Protein AF-A0A7S1DBM5-F1 (afdb_monomer_lite)

Foldseek 3Di:
DDPPDDDCCPPLANDWDADPVQEIEHEHEDDLDDLVVLLVNLVSLVVVVVVQVVVPVNVVRHHAAYEYQAQNDDPVSDNDHPPVCVVHYYYDYHPRSVVVVVVVVVVVVVVVVVVVVPPPPPDDDDDDDDDDD

Sequence (133 aa):
WTSWNGYNTHYLCDIFFLTKNREIVLVDVTGLDTDDQVTKKVNKHVRFMRKIAGNKKMAQKFKWRSVVLAPGLKGKDTVEVPEEARKSIRVIQGRAARGYLRGLQQMYRYTRQFEDDEEDDEEDDEEDDEEDD

pLDDT: mean 77.51, std 17.5, range [27.56, 94.0]

Structure (mmCIF, N/CA/C/O backbone):
data_AF-A0A7S1DBM5-F1
#
_entry.id   AF-A0A7S1DBM5-F1
#
loop_
_atom_site.group_PDB
_atom_site.id
_atom_site.type_symbol
_atom_site.label_atom_id
_atom_site.label_alt_id
_atom_site.label_comp_id
_atom_site.label_asym_id
_atom_site.label_entity_id
_atom_site.label_seq_id
_atom_site.pdbx_PDB_ins_code
_atom_site.Cartn_x
_atom_site.Cartn_y
_atom_site.Cartn_z
_atom_site.occupancy
_atom_site.B_iso_or_equiv
_atom_site.auth_seq_id
_atom_site.auth_comp_id
_atom_site.auth_asym_id
_atom_site.auth_atom_id
_atom_site.pdbx_PDB_model_num
ATOM 1 N N . TRP A 1 1 ? -5.096 7.779 -26.119 1.00 34.28 1 TRP A N 1
ATOM 2 C CA . TRP A 1 1 ? -4.285 7.821 -24.889 1.00 34.28 1 TRP A CA 1
ATOM 3 C C . TRP A 1 1 ? -4.838 8.955 -24.051 1.00 34.28 1 TRP A C 1
ATOM 5 O O . TRP A 1 1 ? -4.449 10.094 -24.250 1.00 34.28 1 TRP A O 1
ATOM 15 N N . THR A 1 2 ? -5.830 8.678 -23.210 1.00 27.95 2 THR A N 1
ATOM 16 C CA . THR A 1 2 ? -6.309 9.658 -22.234 1.00 27.95 2 THR A CA 1
ATOM 17 C C . THR A 1 2 ? -5.266 9.742 -21.129 1.00 27.95 2 THR A C 1
ATOM 19 O O . THR A 1 2 ? -4.917 8.738 -20.505 1.00 27.95 2 THR A O 1
ATOM 22 N N . SER A 1 3 ? -4.684 10.928 -20.966 1.00 27.56 3 SER A N 1
ATOM 23 C CA . SER A 1 3 ? -3.820 11.247 -19.841 1.00 27.56 3 SER A CA 1
ATOM 24 C C . SER A 1 3 ? -4.600 10.983 -18.559 1.00 27.56 3 SER A C 1
ATOM 26 O O . SER A 1 3 ? -5.708 11.485 -18.373 1.00 27.56 3 SER A O 1
ATOM 28 N N . TRP A 1 4 ? -4.035 10.160 -17.679 1.00 33.50 4 TRP A N 1
ATOM 29 C CA . TRP A 1 4 ? -4.518 10.022 -16.312 1.00 33.50 4 TRP A CA 1
ATOM 30 C C . TRP A 1 4 ? -4.179 11.341 -15.607 1.00 33.50 4 TRP A C 1
ATOM 32 O O . TRP A 1 4 ? -3.105 11.501 -15.032 1.00 33.50 4 TRP A O 1
ATOM 42 N N . ASN A 1 5 ? -5.040 12.344 -15.796 1.00 33.66 5 ASN A N 1
ATOM 43 C CA . ASN A 1 5 ? -4.938 13.625 -15.117 1.00 33.66 5 ASN A CA 1
ATOM 44 C C . ASN A 1 5 ? -5.097 13.343 -13.626 1.00 33.66 5 ASN A C 1
ATOM 46 O O . ASN A 1 5 ? -6.072 12.720 -13.211 1.00 33.66 5 ASN A O 1
ATOM 50 N N . GLY A 1 6 ? -4.084 13.733 -12.852 1.00 36.56 6 GLY A N 1
ATOM 51 C CA . GLY A 1 6 ? -3.984 13.475 -11.425 1.00 36.56 6 GLY A CA 1
ATOM 52 C C . GLY A 1 6 ? -5.179 14.029 -10.662 1.00 36.56 6 GLY A C 1
ATOM 53 O O . GLY A 1 6 ? -5.169 15.174 -10.222 1.00 36.56 6 GLY A O 1
ATOM 54 N N . TYR A 1 7 ? -6.192 13.196 -10.458 1.00 33.91 7 TYR A N 1
ATOM 55 C CA . TYR A 1 7 ? -7.178 13.416 -9.420 1.00 33.91 7 TYR A CA 1
ATOM 56 C C . TYR A 1 7 ? -6.523 13.048 -8.098 1.00 33.91 7 TYR A C 1
ATOM 58 O O . TYR A 1 7 ? -6.152 11.895 -7.895 1.00 33.91 7 TYR A O 1
ATOM 66 N N . ASN A 1 8 ? -6.334 14.067 -7.255 1.00 39.00 8 ASN A N 1
ATOM 67 C CA . ASN A 1 8 ? -6.098 14.021 -5.812 1.00 39.00 8 ASN A CA 1
ATOM 68 C C . ASN A 1 8 ? -6.083 12.604 -5.217 1.00 39.00 8 ASN A C 1
ATOM 70 O O . ASN A 1 8 ? -7.048 12.175 -4.583 1.00 39.00 8 ASN A O 1
ATOM 74 N N . THR A 1 9 ? -4.967 11.884 -5.373 1.00 44.44 9 THR A N 1
ATOM 75 C CA . THR A 1 9 ? -4.719 10.680 -4.580 1.00 44.44 9 THR A CA 1
ATOM 76 C C . THR A 1 9 ? -4.829 11.121 -3.133 1.00 44.44 9 THR A C 1
ATOM 78 O O . THR A 1 9 ? -4.155 12.085 -2.744 1.00 44.44 9 THR A O 1
ATOM 81 N N . HIS A 1 10 ? -5.702 10.482 -2.353 1.00 52.88 10 HIS A N 1
ATOM 82 C CA . HIS A 1 10 ? -5.842 10.796 -0.940 1.00 52.88 10 HIS A CA 1
ATOM 83 C C . HIS A 1 10 ? -4.435 10.886 -0.335 1.00 52.88 10 HIS A C 1
ATOM 85 O O . HIS A 1 10 ? -3.584 10.040 -0.619 1.00 52.88 10 HIS A O 1
ATOM 91 N N . TYR A 1 11 ? -4.148 11.911 0.477 1.00 65.19 11 TYR A N 1
ATOM 92 C CA . TYR A 1 11 ? -2.778 12.195 0.945 1.00 65.19 11 TYR A CA 1
ATOM 93 C C . TYR A 1 11 ? -2.085 10.967 1.575 1.00 65.19 11 TYR A C 1
ATOM 95 O O . TYR A 1 11 ? -0.856 10.893 1.638 1.00 65.19 11 TYR A O 1
ATOM 103 N N . LEU A 1 12 ? -2.870 9.971 1.999 1.00 70.25 12 LEU A N 1
ATOM 104 C CA . LEU A 1 12 ? -2.422 8.682 2.515 1.00 70.25 12 LEU A CA 1
ATOM 105 C C . LEU A 1 12 ? -2.073 7.618 1.462 1.00 70.25 12 LEU A C 1
ATOM 107 O O . LEU A 1 12 ? -1.057 6.956 1.658 1.00 70.25 12 LEU A O 1
ATOM 111 N N . CYS A 1 13 ? -2.826 7.453 0.373 1.00 83.38 13 CYS A N 1
ATOM 112 C CA . CYS A 1 13 ? -2.626 6.387 -0.624 1.00 83.38 13 CYS A CA 1
ATOM 113 C C . CYS A 1 13 ? -3.541 6.541 -1.848 1.00 83.38 13 CYS A C 1
ATOM 115 O O . CYS A 1 13 ? -4.487 7.325 -1.819 1.00 83.38 13 CYS A O 1
ATOM 117 N N . ASP A 1 14 ? -3.303 5.720 -2.871 1.00 85.94 14 ASP A N 1
ATOM 118 C CA . ASP A 1 14 ? -4.110 5.698 -4.094 1.00 85.94 14 ASP A CA 1
ATOM 119 C C . ASP A 1 14 ? -5.448 4.963 -3.899 1.00 85.94 14 ASP A C 1
ATOM 121 O O . ASP A 1 14 ? -6.475 5.404 -4.404 1.00 85.94 14 ASP A O 1
ATOM 125 N N . ILE A 1 15 ? -5.459 3.864 -3.134 1.00 87.56 15 ILE A N 1
ATOM 126 C CA . ILE A 1 15 ? -6.669 3.080 -2.837 1.00 87.56 15 ILE A CA 1
ATOM 127 C C . ILE A 1 15 ? -6.688 2.739 -1.350 1.00 87.56 15 ILE A C 1
ATOM 129 O O . ILE A 1 15 ? -5.670 2.331 -0.791 1.00 87.56 15 ILE A O 1
ATOM 133 N N . PHE A 1 16 ? -7.849 2.847 -0.708 1.00 89.56 16 PHE A N 1
ATOM 134 C CA . PHE A 1 16 ? -8.044 2.357 0.652 1.00 89.56 16 PHE A CA 1
ATOM 135 C C . PHE A 1 16 ? -9.368 1.619 0.791 1.00 89.56 16 PHE A C 1
ATOM 137 O O . PHE A 1 16 ? -10.341 1.937 0.114 1.00 89.56 16 PHE A O 1
ATOM 144 N N . PHE A 1 17 ? -9.408 0.638 1.685 1.00 88.75 17 PHE A N 1
ATOM 145 C CA . PHE A 1 17 ? -10.642 -0.054 2.038 1.00 88.75 17 PHE A CA 1
ATOM 146 C C . PHE A 1 17 ? -10.549 -0.681 3.429 1.00 88.75 17 PHE A C 1
ATOM 148 O O . PHE A 1 17 ? -9.464 -0.895 3.976 1.00 88.75 17 PHE A O 1
ATOM 155 N N . LEU A 1 18 ? -11.713 -0.978 4.005 1.00 90.75 18 LEU A N 1
ATOM 156 C CA . LEU A 1 18 ? -11.846 -1.680 5.275 1.00 90.75 18 LEU A CA 1
ATOM 157 C C . LEU A 1 18 ? -12.245 -3.133 5.009 1.00 90.75 18 LEU A C 1
ATOM 159 O O . LEU A 1 18 ? -13.235 -3.402 4.333 1.00 90.75 18 LEU A O 1
ATOM 163 N N . THR A 1 19 ? -11.497 -4.083 5.558 1.00 90.62 19 THR A N 1
ATOM 164 C CA . THR A 1 19 ? -11.866 -5.500 5.471 1.00 90.62 19 THR A CA 1
ATOM 165 C C . THR A 1 19 ? -12.923 -5.868 6.512 1.00 90.62 19 THR A C 1
ATOM 167 O O . THR A 1 19 ? -13.053 -5.224 7.557 1.00 90.62 19 THR A O 1
ATOM 170 N N . LYS A 1 20 ? -13.610 -6.998 6.295 1.00 90.12 20 LYS A N 1
ATOM 171 C CA . LYS A 1 20 ? -14.540 -7.597 7.276 1.00 90.12 20 LYS A CA 1
ATOM 172 C C . LYS A 1 20 ? -13.884 -7.864 8.641 1.00 90.12 20 LYS A C 1
ATOM 174 O O . LYS A 1 20 ? -14.559 -7.859 9.664 1.00 90.12 20 LYS A O 1
ATOM 179 N N . ASN A 1 21 ? -12.558 -8.015 8.668 1.00 90.62 21 ASN A N 1
ATOM 180 C CA . ASN A 1 21 ? -11.763 -8.254 9.873 1.00 90.62 21 ASN A CA 1
ATOM 181 C C . ASN A 1 21 ? -11.299 -6.963 10.569 1.00 90.62 21 ASN A C 1
ATOM 183 O O . ASN A 1 21 ? -10.381 -7.006 11.390 1.00 90.62 21 ASN A O 1
ATOM 187 N N . ARG A 1 22 ? -11.909 -5.814 10.241 1.00 87.88 22 ARG A N 1
ATOM 188 C CA . ARG A 1 22 ? -11.533 -4.487 10.754 1.00 87.88 22 ARG A CA 1
ATOM 189 C C . ARG A 1 22 ? -10.069 -4.139 10.471 1.00 87.88 22 ARG A C 1
ATOM 191 O O . ARG A 1 22 ? -9.397 -3.513 11.291 1.00 87.88 22 ARG A O 1
ATOM 198 N N . GLU A 1 23 ? -9.561 -4.559 9.316 1.00 90.19 23 GLU A N 1
ATOM 199 C CA . GLU A 1 23 ? -8.244 -4.135 8.847 1.00 90.19 23 GLU A CA 1
ATOM 200 C C . GLU A 1 23 ? -8.416 -2.982 7.863 1.00 90.19 23 GLU A C 1
ATOM 202 O O . GLU A 1 23 ? -9.095 -3.138 6.849 1.00 90.19 23 GLU A O 1
ATOM 207 N N . ILE A 1 24 ? -7.805 -1.837 8.159 1.00 90.06 24 ILE A N 1
ATOM 208 C CA . ILE A 1 24 ? -7.678 -0.757 7.186 1.00 90.06 24 ILE A CA 1
ATOM 209 C C . ILE A 1 24 ? -6.514 -1.130 6.276 1.00 90.06 24 ILE A C 1
ATOM 211 O O . ILE A 1 24 ? -5.386 -1.312 6.748 1.00 90.06 24 ILE A O 1
ATOM 215 N N . VAL A 1 25 ? -6.808 -1.272 4.988 1.00 91.00 25 VAL A N 1
ATOM 216 C CA . VAL A 1 25 ? -5.839 -1.609 3.953 1.00 91.00 25 VAL A CA 1
ATOM 217 C C . VAL A 1 25 ? -5.620 -0.381 3.095 1.00 91.00 25 VAL A C 1
ATOM 219 O O . VAL A 1 25 ? -6.571 0.135 2.513 1.00 91.00 25 VAL A O 1
ATOM 222 N N . LEU A 1 26 ? -4.371 0.069 3.000 1.00 92.44 26 LEU A N 1
ATOM 223 C CA . LEU A 1 26 ? -3.966 1.045 1.995 1.00 92.44 26 LEU A CA 1
ATOM 224 C C . LEU A 1 26 ? -3.170 0.372 0.895 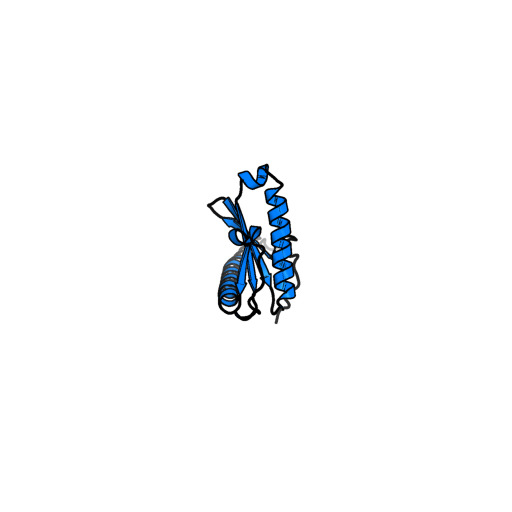1.00 92.44 26 LEU A C 1
ATOM 226 O O . LEU A 1 26 ? -2.297 -0.452 1.167 1.00 92.44 26 LEU A O 1
ATOM 230 N N . VAL A 1 27 ? -3.403 0.802 -0.333 1.00 91.69 27 VAL A N 1
ATOM 231 C CA . VAL A 1 27 ? -2.628 0.404 -1.497 1.00 91.69 27 VAL A CA 1
ATOM 232 C C . VAL A 1 27 ? -2.091 1.663 -2.162 1.00 91.69 27 VAL A C 1
ATOM 234 O O . VAL A 1 27 ? -2.850 2.551 -2.542 1.00 91.69 27 VAL A O 1
ATOM 237 N N . ASP A 1 28 ? -0.771 1.741 -2.282 1.00 91.62 28 ASP A N 1
ATOM 238 C CA . ASP A 1 28 ? -0.096 2.689 -3.165 1.00 91.62 28 ASP A CA 1
ATOM 239 C C . ASP A 1 28 ? 0.417 1.923 -4.385 1.00 91.62 28 ASP A C 1
ATOM 241 O O . ASP A 1 28 ? 1.036 0.864 -4.258 1.00 91.62 28 ASP A O 1
ATOM 245 N N . VAL A 1 29 ? 0.184 2.474 -5.564 1.00 88.50 29 VAL A N 1
ATOM 246 C CA . VAL A 1 29 ? 0.695 1.995 -6.838 1.00 88.50 29 VAL A CA 1
ATOM 247 C C . VAL A 1 29 ? 1.829 2.920 -7.250 1.00 88.50 29 VAL A C 1
ATOM 249 O O . VAL A 1 29 ? 1.671 4.135 -7.333 1.00 88.50 29 VAL A O 1
ATOM 252 N N . THR A 1 30 ? 3.003 2.355 -7.496 1.00 85.69 30 THR A N 1
ATOM 253 C CA . THR A 1 30 ? 4.077 3.095 -8.158 1.00 85.69 30 THR A CA 1
ATOM 254 C C . THR A 1 30 ? 3.942 2.915 -9.664 1.00 85.69 30 THR A C 1
ATOM 256 O O . THR A 1 30 ? 3.465 1.883 -10.142 1.00 85.69 30 THR A O 1
ATOM 259 N N . GLY A 1 31 ? 4.351 3.918 -10.428 1.00 75.00 31 GLY A N 1
ATOM 260 C CA . GLY A 1 31 ? 4.428 3.852 -11.878 1.00 75.00 31 GLY A CA 1
ATOM 261 C C . GLY A 1 31 ? 5.592 2.978 -12.355 1.00 75.00 31 GLY A C 1
ATOM 262 O O . GLY A 1 31 ? 5.958 1.968 -11.741 1.00 75.00 31 GLY A O 1
ATOM 263 N N . LEU A 1 32 ? 6.199 3.371 -13.477 1.00 65.88 32 LEU A N 1
ATOM 264 C CA . LEU A 1 32 ? 7.387 2.731 -14.066 1.00 65.88 32 LEU A CA 1
ATOM 265 C C . LEU A 1 32 ? 8.678 3.103 -13.310 1.00 65.88 32 LEU A C 1
ATOM 267 O O . LEU A 1 32 ? 9.720 3.342 -13.913 1.00 65.88 32 LEU A O 1
ATOM 271 N N . ASP A 1 33 ? 8.581 3.200 -11.990 1.00 66.00 33 ASP A N 1
ATOM 272 C CA . ASP A 1 33 ? 9.508 3.975 -11.178 1.00 66.00 33 ASP A CA 1
ATOM 273 C C . ASP A 1 33 ? 10.692 3.167 -10.633 1.00 66.00 33 ASP A C 1
ATOM 275 O O . ASP A 1 33 ? 10.671 1.936 -10.570 1.00 66.00 33 ASP A O 1
ATOM 279 N N . THR A 1 34 ? 11.715 3.915 -10.216 1.00 71.88 34 THR A N 1
ATOM 280 C CA . THR A 1 34 ? 12.955 3.458 -9.578 1.00 71.88 34 THR A CA 1
ATOM 281 C C . THR A 1 34 ? 12.755 3.080 -8.104 1.00 71.88 34 THR A C 1
ATOM 283 O O . THR A 1 34 ? 11.787 3.498 -7.458 1.00 71.88 34 THR A O 1
ATOM 286 N N . ASP A 1 35 ? 13.719 2.345 -7.542 1.00 81.25 35 ASP A N 1
ATOM 287 C CA . ASP A 1 35 ? 13.777 1.922 -6.132 1.00 81.25 35 ASP A CA 1
ATOM 288 C C . ASP A 1 35 ? 13.520 3.070 -5.145 1.00 81.25 35 ASP A C 1
ATOM 290 O O . ASP A 1 35 ? 12.837 2.893 -4.130 1.00 81.25 35 ASP A O 1
ATOM 294 N N . ASP A 1 36 ? 13.996 4.276 -5.463 1.00 84.31 36 ASP A N 1
ATOM 295 C CA . ASP A 1 36 ? 13.835 5.472 -4.634 1.00 84.31 36 ASP A CA 1
ATOM 296 C C . ASP A 1 36 ? 12.370 5.852 -4.415 1.00 84.31 36 ASP A C 1
ATOM 298 O O . ASP A 1 36 ? 11.979 6.272 -3.321 1.00 84.31 36 ASP A O 1
ATOM 302 N N . GLN A 1 37 ? 11.527 5.724 -5.439 1.00 84.44 37 GLN A N 1
ATOM 303 C CA . GLN A 1 37 ? 10.117 6.084 -5.316 1.00 84.44 37 GLN A CA 1
ATOM 304 C C . GLN A 1 37 ? 9.349 5.061 -4.484 1.00 84.44 37 GLN A C 1
ATOM 306 O O . GLN A 1 37 ? 8.542 5.430 -3.625 1.00 84.44 37 GLN A O 1
ATOM 311 N N . VAL A 1 38 ? 9.649 3.777 -4.679 1.00 88.50 38 VAL A N 1
ATOM 312 C CA . VAL A 1 38 ? 9.079 2.702 -3.865 1.00 88.50 38 VAL A CA 1
ATOM 313 C C . VAL A 1 38 ? 9.510 2.877 -2.409 1.00 88.50 38 VAL A C 1
ATOM 315 O O . VAL A 1 38 ? 8.669 2.823 -1.513 1.00 88.50 38 VAL A O 1
ATOM 318 N N . THR A 1 39 ? 10.775 3.223 -2.164 1.00 89.38 39 THR A N 1
ATOM 319 C CA . THR A 1 39 ? 11.301 3.540 -0.828 1.00 89.38 39 THR A CA 1
ATOM 320 C C . THR A 1 39 ? 10.588 4.742 -0.203 1.00 89.38 39 THR A C 1
ATOM 322 O O . THR A 1 39 ? 10.212 4.703 0.971 1.00 89.38 39 THR A O 1
ATOM 325 N N . LYS A 1 40 ? 10.315 5.808 -0.971 1.00 89.25 40 LYS A N 1
ATOM 326 C CA . LYS A 1 40 ? 9.520 6.957 -0.495 1.00 89.25 40 LYS A CA 1
ATOM 327 C C . LYS A 1 40 ? 8.112 6.538 -0.068 1.00 89.25 40 LYS A C 1
ATOM 329 O O . LYS A 1 40 ? 7.661 6.951 1.003 1.00 89.25 40 LYS A O 1
ATOM 334 N N . LYS A 1 41 ? 7.432 5.702 -0.859 1.00 90.19 41 LYS A N 1
ATOM 335 C CA . LYS A 1 41 ? 6.102 5.173 -0.518 1.00 90.19 41 LYS A CA 1
ATOM 336 C C . LYS A 1 41 ? 6.171 4.270 0.722 1.00 90.19 41 LYS A C 1
ATOM 338 O O . LYS A 1 41 ? 5.390 4.464 1.649 1.00 90.19 41 LYS A O 1
ATOM 343 N N . VAL A 1 42 ? 7.148 3.366 0.824 1.00 91.44 42 VAL A N 1
ATOM 344 C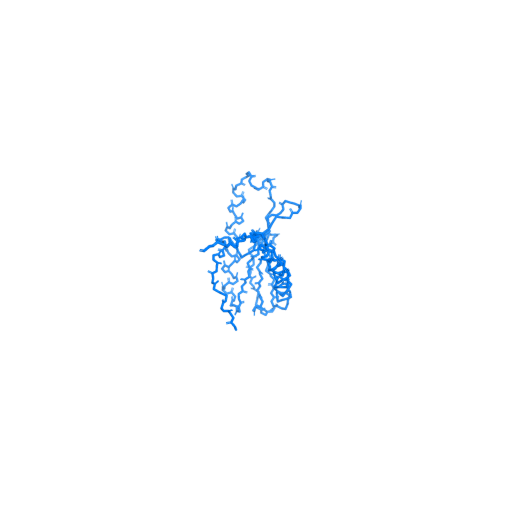 CA . VAL A 1 42 ? 7.366 2.540 2.030 1.00 91.44 42 VAL A CA 1
ATOM 345 C C . VAL A 1 42 ? 7.563 3.419 3.268 1.00 91.44 42 VAL A C 1
ATOM 347 O O . VAL A 1 42 ? 6.848 3.257 4.255 1.00 91.44 42 VAL A O 1
ATOM 350 N N . ASN A 1 43 ? 8.448 4.415 3.206 1.00 91.00 43 ASN A N 1
ATOM 351 C CA . ASN A 1 43 ? 8.700 5.336 4.316 1.00 91.00 43 ASN A CA 1
ATOM 352 C C . ASN A 1 43 ? 7.459 6.147 4.710 1.00 91.00 43 ASN A C 1
ATOM 354 O O . ASN A 1 43 ? 7.223 6.384 5.898 1.00 91.00 43 ASN A O 1
ATOM 358 N N . LYS A 1 44 ? 6.634 6.550 3.737 1.00 90.69 44 LYS A N 1
ATOM 359 C CA . LYS A 1 44 ? 5.331 7.182 3.987 1.00 90.69 44 LYS A CA 1
ATOM 360 C C . LYS A 1 44 ? 4.426 6.259 4.814 1.00 90.69 44 LYS A C 1
ATOM 362 O O . LYS A 1 44 ? 3.902 6.693 5.842 1.00 90.69 44 LYS A O 1
ATOM 367 N N . HIS A 1 45 ? 4.310 4.986 4.431 1.00 91.38 45 HIS A N 1
ATOM 368 C CA . HIS A 1 45 ? 3.521 3.987 5.165 1.00 91.38 45 HIS A CA 1
ATOM 369 C C . HIS A 1 45 ? 4.079 3.692 6.560 1.00 91.38 45 HIS A C 1
ATOM 371 O O . HIS A 1 45 ? 3.307 3.586 7.510 1.00 91.38 45 HIS A O 1
ATOM 377 N N . VAL A 1 46 ? 5.405 3.641 6.729 1.00 91.38 46 VAL A N 1
ATOM 378 C CA . VAL A 1 46 ? 6.046 3.477 8.048 1.00 91.38 46 VAL A CA 1
ATOM 379 C C . VAL A 1 46 ? 5.687 4.638 8.974 1.00 91.38 46 VAL A C 1
ATOM 381 O O . VAL A 1 46 ? 5.268 4.420 10.112 1.00 91.38 46 VAL A O 1
ATOM 384 N N . ARG A 1 47 ? 5.794 5.885 8.493 1.00 90.00 47 ARG A N 1
ATOM 385 C CA . ARG A 1 47 ? 5.407 7.073 9.274 1.00 90.00 47 ARG A CA 1
ATOM 386 C C . ARG A 1 47 ? 3.939 7.018 9.675 1.00 90.00 47 ARG A C 1
ATOM 388 O O . ARG A 1 47 ? 3.609 7.349 10.812 1.00 90.00 47 ARG A O 1
ATOM 395 N N . PHE A 1 48 ? 3.066 6.606 8.762 1.00 86.38 48 PHE A N 1
ATOM 396 C CA . PHE A 1 48 ? 1.647 6.487 9.058 1.00 86.38 48 PHE A CA 1
ATOM 397 C C . PHE A 1 48 ? 1.371 5.405 10.108 1.00 86.38 48 PHE A C 1
ATOM 399 O O . PHE A 1 48 ? 0.697 5.666 11.101 1.00 86.38 48 PHE A O 1
ATOM 406 N N . MET A 1 49 ? 1.965 4.225 9.954 1.00 87.69 49 MET A N 1
ATOM 407 C CA . MET A 1 49 ? 1.832 3.130 10.910 1.00 87.69 49 MET A CA 1
ATOM 408 C C . MET A 1 49 ? 2.301 3.533 12.317 1.00 87.69 49 MET A C 1
ATOM 410 O O . MET A 1 49 ? 1.589 3.281 13.288 1.00 87.69 49 MET A O 1
ATOM 414 N N . ARG A 1 50 ? 3.423 4.257 12.437 1.00 88.25 50 ARG A N 1
ATOM 415 C CA . ARG A 1 50 ? 3.887 4.815 13.722 1.00 88.25 50 ARG A CA 1
ATOM 416 C C . ARG A 1 50 ? 2.876 5.795 14.333 1.00 88.25 50 ARG A C 1
ATOM 418 O O . ARG A 1 50 ? 2.641 5.749 15.538 1.00 88.25 50 ARG A O 1
ATOM 425 N N . LYS A 1 51 ? 2.228 6.640 13.520 1.00 86.19 51 LYS A N 1
ATOM 426 C CA . LYS A 1 51 ? 1.158 7.545 13.987 1.00 86.19 51 LYS A CA 1
ATOM 427 C C . LYS A 1 51 ? -0.063 6.778 14.502 1.00 86.19 51 LYS A C 1
ATOM 429 O O . LYS A 1 51 ? -0.602 7.140 15.545 1.00 86.19 51 LYS A O 1
ATOM 434 N N . ILE A 1 52 ? -0.480 5.713 13.812 1.00 82.75 52 ILE A N 1
ATOM 435 C CA . ILE A 1 52 ? -1.588 4.855 14.262 1.00 82.75 52 ILE A CA 1
ATOM 436 C C . ILE A 1 52 ? -1.236 4.145 15.566 1.00 82.75 52 ILE A C 1
ATOM 438 O O . ILE A 1 52 ? -2.041 4.159 16.492 1.00 82.75 52 ILE A O 1
ATOM 442 N N . ALA A 1 53 ? -0.030 3.584 15.669 1.00 81.69 53 ALA A N 1
ATOM 443 C CA . ALA A 1 53 ? 0.437 2.926 16.887 1.00 81.69 53 ALA A CA 1
ATOM 444 C C . ALA A 1 53 ? 0.477 3.890 18.089 1.00 81.69 53 ALA A C 1
ATOM 446 O O . ALA A 1 53 ? 0.127 3.503 19.202 1.00 81.69 53 ALA A O 1
ATOM 447 N N . GLY A 1 54 ? 0.829 5.161 17.861 1.00 84.38 54 GLY A N 1
ATOM 448 C CA . GLY A 1 54 ? 0.754 6.216 18.877 1.00 84.38 54 GLY A CA 1
ATOM 449 C C . GLY A 1 54 ? -0.678 6.592 19.289 1.00 84.38 54 GLY A C 1
ATOM 450 O O . GLY A 1 54 ? -0.889 7.103 20.389 1.00 84.38 54 GLY A O 1
ATOM 451 N N . ASN A 1 55 ? -1.682 6.306 18.454 1.00 86.25 55 ASN A N 1
ATOM 452 C CA . ASN A 1 55 ? -3.091 6.563 18.743 1.00 86.25 55 ASN A CA 1
ATOM 453 C C . ASN A 1 55 ? -3.786 5.302 19.284 1.00 86.25 55 ASN A C 1
ATOM 455 O O . ASN A 1 55 ? -4.422 4.542 18.548 1.00 86.25 55 ASN A O 1
ATOM 459 N N . LYS A 1 56 ? -3.718 5.115 20.609 1.00 82.31 56 LYS A N 1
ATOM 460 C CA . LYS A 1 56 ? -4.259 3.936 21.316 1.00 82.31 56 LYS A CA 1
ATOM 461 C C . LYS A 1 56 ? -5.720 3.618 20.971 1.00 82.31 56 LYS A C 1
ATOM 463 O O . LYS A 1 56 ? -6.067 2.448 20.850 1.00 82.31 56 LYS A O 1
ATOM 468 N N . LYS A 1 57 ? -6.569 4.636 20.766 1.00 82.88 57 LYS A N 1
ATOM 469 C CA . LYS A 1 57 ? -7.991 4.440 20.426 1.00 82.88 57 LYS A CA 1
ATOM 470 C C . LYS A 1 57 ? -8.171 3.806 19.044 1.00 82.88 57 LYS A C 1
ATOM 472 O O . LYS A 1 57 ? -9.045 2.960 18.878 1.00 82.88 57 LYS A O 1
ATOM 477 N N . MET A 1 58 ? -7.361 4.202 18.058 1.00 77.69 58 MET A N 1
ATOM 478 C CA . MET A 1 58 ? -7.409 3.608 16.718 1.00 77.69 58 MET A CA 1
ATOM 479 C C . MET A 1 58 ? -6.751 2.232 16.680 1.00 77.69 58 MET A C 1
ATOM 481 O O . MET A 1 58 ? -7.341 1.304 16.132 1.00 77.69 58 MET A O 1
ATOM 485 N N . ALA A 1 59 ? -5.589 2.079 17.321 1.00 78.50 59 ALA A N 1
ATOM 486 C CA . ALA A 1 59 ? -4.857 0.813 17.364 1.00 78.50 59 ALA A CA 1
ATOM 487 C C . ALA A 1 59 ? -5.647 -0.331 18.035 1.00 78.50 59 ALA A C 1
ATOM 489 O O . ALA A 1 59 ? -5.434 -1.496 17.715 1.00 78.50 59 ALA A O 1
ATOM 490 N N . GLN A 1 60 ? -6.576 -0.012 18.945 1.00 83.44 60 GLN A N 1
ATOM 491 C CA . GLN A 1 60 ? -7.477 -0.995 19.561 1.00 83.44 60 GLN A CA 1
ATOM 492 C C . GLN A 1 60 ? -8.650 -1.402 18.659 1.00 83.44 60 GLN A C 1
ATOM 494 O O . GLN A 1 60 ? -9.167 -2.510 18.790 1.00 83.44 60 GLN A O 1
ATOM 499 N N . LYS A 1 61 ? -9.107 -0.509 17.775 1.00 84.44 61 LYS A N 1
ATOM 500 C CA . LYS A 1 61 ? -10.308 -0.729 16.954 1.00 84.44 61 LYS A CA 1
ATOM 501 C C . LYS A 1 61 ? -10.003 -1.370 15.608 1.00 84.44 61 LYS A C 1
ATOM 503 O O . LYS A 1 61 ? -10.822 -2.146 15.116 1.00 84.44 61 LYS A O 1
ATOM 508 N N . PHE A 1 62 ? -8.853 -1.039 15.028 1.00 85.25 62 PHE A N 1
ATOM 509 C CA . PHE A 1 62 ? -8.494 -1.431 13.674 1.00 85.25 62 PHE A CA 1
ATOM 510 C C . PHE A 1 62 ? -7.075 -1.977 13.608 1.00 85.25 62 PHE A C 1
ATOM 512 O O . PHE A 1 62 ? -6.162 -1.468 14.260 1.00 85.25 62 PHE A O 1
ATOM 519 N N . LYS A 1 63 ? -6.880 -2.988 12.760 1.00 87.94 63 LYS A N 1
ATOM 520 C CA . LYS A 1 63 ? -5.542 -3.417 12.346 1.00 87.94 63 LYS A CA 1
ATOM 521 C C . LYS A 1 63 ? -5.128 -2.645 11.102 1.00 87.94 63 LYS A C 1
ATOM 523 O O . LYS A 1 63 ? -5.963 -2.263 10.288 1.00 87.94 63 LYS A O 1
ATOM 528 N N . TRP A 1 64 ? -3.828 -2.443 10.954 1.00 88.94 64 TRP A N 1
ATOM 529 C CA . TRP A 1 64 ? -3.265 -1.686 9.846 1.00 88.94 64 TRP A CA 1
ATOM 530 C C . TRP A 1 64 ? -2.542 -2.587 8.852 1.00 88.94 64 TRP A C 1
ATOM 532 O O . TRP A 1 64 ? -1.684 -3.373 9.262 1.00 88.94 64 TRP A O 1
ATOM 542 N N . ARG A 1 65 ? -2.835 -2.429 7.558 1.00 92.25 65 ARG A N 1
ATOM 543 C CA . ARG A 1 65 ? -2.113 -3.073 6.457 1.00 92.25 65 ARG A CA 1
ATOM 544 C C . ARG A 1 65 ? -1.828 -2.062 5.349 1.00 92.25 65 ARG A C 1
ATOM 546 O O . ARG A 1 65 ? -2.694 -1.286 4.966 1.00 92.25 65 ARG A O 1
ATOM 553 N N . SER A 1 66 ? -0.632 -2.130 4.788 1.00 93.56 66 SER A N 1
ATOM 554 C CA . SER A 1 66 ? -0.217 -1.343 3.633 1.00 93.56 66 SER A CA 1
ATOM 555 C C . SER A 1 66 ? 0.357 -2.259 2.566 1.00 93.56 66 SER A C 1
ATOM 557 O O . SER A 1 66 ? 1.142 -3.164 2.859 1.00 93.56 66 SER A O 1
ATOM 559 N N . VAL A 1 67 ? 0.017 -1.985 1.316 1.00 93.75 67 VAL A N 1
ATOM 560 C CA . VAL A 1 67 ? 0.579 -2.642 0.143 1.00 93.75 67 VAL A CA 1
ATOM 561 C C . VAL A 1 67 ? 1.171 -1.577 -0.769 1.00 93.75 67 VAL A C 1
ATOM 563 O O . VAL A 1 67 ? 0.511 -0.597 -1.095 1.00 93.75 67 VAL A O 1
ATOM 566 N N . VAL A 1 68 ? 2.417 -1.773 -1.189 1.00 92.88 68 VAL A N 1
ATOM 567 C CA . VAL A 1 68 ? 3.047 -0.968 -2.240 1.00 92.88 68 VAL A CA 1
ATOM 568 C C . VAL A 1 68 ? 3.194 -1.855 -3.470 1.00 92.88 68 VAL A C 1
ATOM 570 O O . VAL A 1 68 ? 3.948 -2.830 -3.450 1.00 92.88 68 VAL A O 1
ATOM 573 N N . LEU A 1 69 ? 2.437 -1.553 -4.521 1.00 91.94 69 LEU A N 1
ATOM 574 C CA . LEU A 1 69 ? 2.504 -2.240 -5.805 1.00 91.94 69 LEU A CA 1
ATOM 575 C C . LEU A 1 69 ? 3.554 -1.559 -6.683 1.00 91.94 69 LEU A C 1
ATOM 577 O O . LEU A 1 69 ? 3.368 -0.421 -7.093 1.00 91.94 69 LEU A O 1
ATOM 581 N N . ALA A 1 70 ? 4.630 -2.278 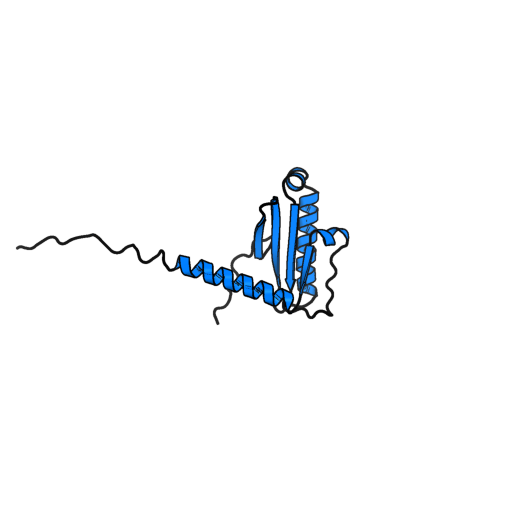-6.994 1.00 91.69 70 ALA A N 1
ATOM 582 C CA . ALA A 1 70 ? 5.766 -1.802 -7.774 1.00 91.69 70 ALA A CA 1
ATOM 583 C C . ALA A 1 70 ? 5.927 -2.581 -9.096 1.00 91.69 70 ALA A C 1
ATOM 585 O O . ALA A 1 70 ? 6.793 -3.453 -9.212 1.00 91.69 70 ALA A O 1
ATOM 586 N N . PRO A 1 71 ? 5.084 -2.318 -10.1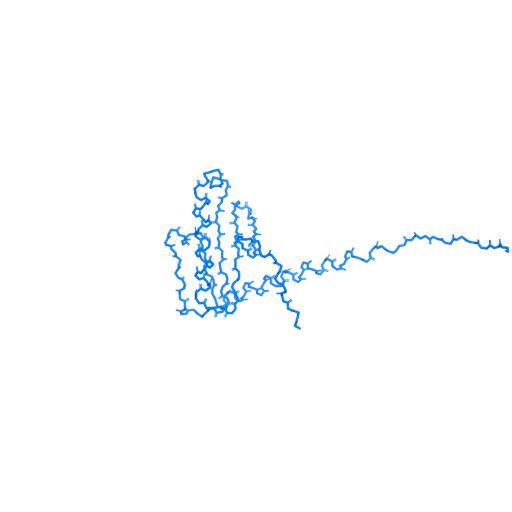13 1.00 89.75 71 PRO A N 1
ATOM 587 C CA . PRO A 1 71 ? 5.088 -3.052 -11.383 1.00 89.75 71 PRO A CA 1
ATOM 588 C C . PRO A 1 71 ? 6.363 -2.861 -12.221 1.00 89.75 71 PRO A C 1
ATOM 590 O O . PRO A 1 71 ? 6.653 -3.717 -13.070 1.00 89.75 71 PRO A O 1
ATOM 593 N N . GLY A 1 72 ? 7.088 -1.757 -12.001 1.00 86.38 72 GLY A N 1
ATOM 594 C CA . GLY A 1 72 ? 8.337 -1.404 -12.684 1.00 86.38 72 GLY A CA 1
ATOM 595 C C . GLY A 1 72 ? 9.583 -2.114 -12.145 1.00 86.38 72 GLY A C 1
ATOM 596 O O . GLY A 1 72 ? 10.478 -2.423 -12.931 1.00 86.38 72 GLY A O 1
ATOM 597 N N . LEU A 1 73 ? 9.610 -2.458 -10.851 1.00 86.38 73 LEU A N 1
ATOM 598 C CA . LEU A 1 73 ? 10.766 -3.105 -10.224 1.00 86.38 73 LEU A CA 1
ATOM 599 C C . LEU A 1 73 ? 10.934 -4.554 -10.676 1.00 86.38 73 LEU A C 1
ATOM 601 O O . LEU A 1 73 ? 9.967 -5.326 -10.744 1.00 86.38 73 LEU A O 1
ATOM 605 N N . LYS A 1 74 ? 12.174 -4.945 -10.977 1.00 78.00 74 LYS A N 1
ATOM 606 C CA . LYS A 1 74 ? 12.520 -6.331 -11.313 1.00 78.00 74 LYS A CA 1
ATOM 607 C C . LYS A 1 74 ? 12.982 -7.020 -10.034 1.00 78.00 74 LYS A C 1
ATOM 609 O O . LYS A 1 74 ? 13.587 -6.397 -9.183 1.00 78.00 74 LYS A O 1
ATOM 614 N N . GLY A 1 75 ? 12.722 -8.321 -9.887 1.00 61.16 75 GLY A N 1
ATOM 615 C CA . GLY A 1 75 ? 12.910 -9.056 -8.620 1.00 61.16 75 GLY A CA 1
ATOM 616 C C . GLY A 1 75 ? 14.342 -9.157 -8.059 1.00 61.16 75 GLY A C 1
ATOM 617 O O . GLY A 1 75 ? 14.555 -9.954 -7.154 1.00 61.16 75 GLY A O 1
ATOM 618 N N . LYS A 1 76 ? 15.312 -8.409 -8.601 1.00 61.62 76 LYS A N 1
ATOM 619 C CA . LYS A 1 76 ? 16.647 -8.196 -8.019 1.00 61.62 76 LYS A CA 1
ATOM 620 C C . LYS A 1 76 ? 16.740 -6.890 -7.214 1.00 61.62 76 LYS A C 1
ATOM 622 O O . LYS A 1 76 ? 17.649 -6.763 -6.404 1.00 61.62 76 LYS A O 1
ATOM 627 N N . ASP A 1 77 ? 15.798 -5.973 -7.413 1.00 63.59 77 ASP A N 1
ATOM 628 C CA . ASP A 1 77 ? 15.734 -4.673 -6.756 1.00 63.59 77 ASP A CA 1
ATOM 629 C C . ASP A 1 77 ? 14.974 -4.837 -5.431 1.00 63.59 77 ASP A C 1
ATOM 631 O O . ASP A 1 77 ? 13.741 -4.777 -5.362 1.00 63.59 77 ASP A O 1
ATOM 635 N N . THR A 1 78 ? 15.690 -5.168 -4.358 1.00 65.81 78 THR A N 1
ATOM 636 C CA . THR A 1 78 ? 15.084 -5.334 -3.033 1.00 65.81 78 THR A CA 1
ATOM 637 C C . THR A 1 78 ? 14.934 -3.988 -2.345 1.00 65.81 78 THR A C 1
ATOM 639 O O . THR A 1 78 ? 15.887 -3.449 -1.792 1.00 65.81 78 THR A O 1
ATOM 642 N N . VAL A 1 79 ? 13.705 -3.476 -2.320 1.00 81.19 79 VAL A N 1
ATOM 643 C CA . VAL A 1 79 ? 13.355 -2.345 -1.458 1.00 81.19 79 VAL A CA 1
ATOM 644 C C . VAL A 1 79 ? 13.190 -2.859 -0.037 1.00 81.19 79 VAL A C 1
ATOM 646 O O . VAL A 1 79 ? 12.327 -3.698 0.240 1.00 81.19 79 VAL A O 1
ATOM 649 N N . GLU A 1 80 ? 14.018 -2.354 0.870 1.00 84.75 80 GLU A N 1
ATOM 650 C CA . GLU A 1 80 ? 13.971 -2.755 2.267 1.00 84.75 80 GLU A CA 1
ATOM 651 C C . GLU A 1 80 ? 12.750 -2.172 2.983 1.00 84.75 80 GLU A C 1
ATOM 653 O O . GLU A 1 80 ? 12.455 -0.976 2.930 1.00 84.75 80 GLU A O 1
ATOM 658 N N . VAL A 1 81 ? 12.044 -3.043 3.702 1.00 89.50 81 VAL A N 1
ATOM 659 C CA . VAL A 1 81 ? 11.003 -2.651 4.654 1.00 89.50 81 VAL A CA 1
ATOM 660 C C . VAL A 1 81 ? 11.594 -2.760 6.063 1.00 89.50 81 VAL A C 1
ATOM 662 O O . VAL A 1 81 ? 12.064 -3.854 6.417 1.00 89.50 81 VAL A O 1
ATOM 665 N N . PRO A 1 82 ? 11.546 -1.681 6.876 1.00 91.38 82 PRO A N 1
ATOM 666 C CA . PRO A 1 82 ? 12.015 -1.704 8.260 1.00 91.38 82 PRO A CA 1
ATOM 667 C C . PRO A 1 82 ? 11.402 -2.860 9.049 1.00 91.38 82 PRO A C 1
ATOM 669 O O . PRO A 1 82 ? 10.228 -3.190 8.851 1.00 91.38 82 PRO A O 1
ATOM 672 N N . GLU A 1 83 ? 12.187 -3.496 9.919 1.00 90.88 83 GLU A N 1
ATOM 673 C CA . GLU A 1 83 ? 11.810 -4.741 10.597 1.00 90.88 83 GLU A CA 1
ATOM 674 C C . GLU A 1 83 ? 10.489 -4.616 11.366 1.00 90.88 83 GLU A C 1
ATOM 676 O O . GLU A 1 83 ? 9.611 -5.476 11.246 1.00 90.88 83 GLU A O 1
ATOM 681 N N . GLU A 1 84 ? 10.289 -3.490 12.050 1.00 88.81 84 GLU A N 1
ATOM 682 C CA . GLU A 1 84 ? 9.068 -3.177 12.791 1.00 88.81 84 GLU A CA 1
ATOM 683 C C . GLU A 1 84 ? 7.824 -3.093 11.894 1.00 88.81 84 GLU A C 1
ATOM 685 O O . GLU A 1 84 ? 6.694 -3.264 12.353 1.00 88.81 84 GLU A O 1
ATOM 690 N N . ALA A 1 85 ? 8.024 -2.838 10.601 1.00 90.56 85 ALA A N 1
ATOM 691 C CA . ALA A 1 85 ? 6.970 -2.622 9.629 1.00 90.56 85 ALA A CA 1
ATOM 692 C C . ALA A 1 85 ? 6.673 -3.837 8.751 1.00 90.56 85 ALA A C 1
ATOM 694 O O . ALA A 1 85 ? 5.630 -3.859 8.098 1.00 90.56 85 ALA A O 1
ATOM 695 N N . ARG A 1 86 ? 7.518 -4.876 8.771 1.00 90.50 86 ARG A N 1
ATOM 696 C CA . ARG A 1 86 ? 7.397 -6.055 7.891 1.00 90.50 86 ARG A CA 1
ATOM 697 C C . ARG A 1 86 ? 6.084 -6.820 8.040 1.00 90.50 86 ARG A C 1
ATOM 699 O O . ARG A 1 86 ? 5.623 -7.442 7.090 1.00 90.50 86 ARG A O 1
ATOM 706 N N . LYS A 1 87 ? 5.460 -6.779 9.222 1.00 89.88 87 LYS A N 1
ATOM 707 C CA . LYS A 1 87 ? 4.147 -7.409 9.450 1.00 89.88 87 LYS A CA 1
ATOM 708 C C . LYS A 1 87 ? 2.993 -6.610 8.844 1.00 89.88 87 LYS A C 1
ATOM 710 O O . LYS A 1 87 ? 1.945 -7.186 8.565 1.00 89.88 87 LYS A O 1
ATOM 715 N N . SER A 1 88 ? 3.164 -5.306 8.661 1.00 90.94 88 SER A N 1
ATOM 716 C CA . SER A 1 88 ? 2.083 -4.395 8.277 1.00 90.94 88 SER A CA 1
ATOM 717 C C . SER A 1 88 ? 2.218 -3.902 6.844 1.00 90.94 88 SER A C 1
ATOM 719 O O . SER A 1 88 ? 1.206 -3.622 6.218 1.00 90.94 88 SER A O 1
ATOM 721 N N . ILE A 1 89 ? 3.437 -3.807 6.318 1.00 94.00 89 ILE A N 1
ATOM 722 C CA . ILE A 1 89 ? 3.728 -3.276 4.990 1.00 94.00 89 ILE A CA 1
ATOM 723 C C . ILE A 1 89 ? 4.265 -4.397 4.114 1.00 94.00 89 ILE A C 1
ATOM 725 O O . ILE A 1 89 ? 5.235 -5.065 4.470 1.00 94.00 89 ILE A O 1
ATOM 729 N N . ARG A 1 90 ? 3.661 -4.565 2.939 1.00 93.12 90 ARG A N 1
ATOM 730 C CA . ARG A 1 90 ? 4.130 -5.497 1.918 1.00 93.12 90 ARG A CA 1
ATOM 731 C C . ARG A 1 90 ? 4.439 -4.750 0.633 1.00 93.12 90 ARG A C 1
ATOM 733 O O . ARG A 1 90 ? 3.585 -4.048 0.104 1.00 93.12 90 ARG A O 1
ATOM 740 N N . VAL A 1 91 ? 5.639 -4.950 0.105 1.00 92.31 91 VAL A N 1
ATOM 741 C CA . VAL A 1 91 ? 5.988 -4.518 -1.250 1.00 92.31 91 VAL A CA 1
ATOM 742 C C . VAL A 1 91 ? 5.774 -5.706 -2.181 1.00 92.31 91 VAL A C 1
ATOM 744 O O . VAL A 1 91 ? 6.269 -6.803 -1.924 1.00 92.31 91 VAL A O 1
ATOM 747 N N . ILE A 1 92 ? 4.994 -5.513 -3.237 1.00 91.75 92 ILE A N 1
ATOM 748 C CA . ILE A 1 92 ? 4.780 -6.509 -4.288 1.00 91.75 92 ILE A CA 1
ATOM 749 C C . ILE A 1 92 ? 5.389 -5.933 -5.556 1.00 91.75 92 ILE A C 1
ATOM 751 O O . ILE A 1 92 ? 5.096 -4.795 -5.900 1.00 91.75 92 ILE A O 1
ATOM 755 N N . GLN A 1 93 ? 6.221 -6.703 -6.255 1.00 90.62 93 GLN A N 1
ATOM 756 C CA . GLN A 1 93 ? 7.031 -6.190 -7.362 1.00 90.62 93 GLN A CA 1
ATOM 757 C C . GLN A 1 93 ? 6.769 -6.917 -8.687 1.00 90.62 93 GLN A C 1
ATOM 759 O O . GLN A 1 93 ? 6.223 -8.029 -8.731 1.00 90.62 93 GLN A O 1
ATOM 764 N N . GLY A 1 94 ? 7.182 -6.280 -9.782 1.00 89.19 94 GLY A N 1
ATOM 765 C CA . GLY A 1 94 ? 7.323 -6.879 -11.102 1.00 89.19 94 GLY A CA 1
ATOM 766 C C . GLY A 1 94 ? 6.051 -7.536 -11.628 1.00 89.19 94 GLY A C 1
ATOM 767 O O . GLY A 1 94 ? 4.972 -6.942 -11.647 1.00 89.19 94 GLY A O 1
ATOM 768 N N . ARG A 1 95 ? 6.169 -8.788 -12.094 1.00 90.69 95 ARG A N 1
ATOM 769 C CA . ARG A 1 95 ? 5.053 -9.515 -12.726 1.00 90.69 95 ARG A CA 1
ATOM 770 C C . ARG A 1 95 ? 3.854 -9.675 -11.790 1.00 90.69 95 ARG A C 1
ATOM 772 O O . ARG A 1 95 ? 2.727 -9.544 -12.259 1.00 90.69 95 ARG A O 1
ATOM 779 N N . ALA A 1 96 ? 4.087 -9.925 -10.502 1.00 91.19 96 ALA A N 1
ATOM 780 C CA . ALA A 1 96 ? 3.009 -10.067 -9.528 1.00 91.19 96 ALA A CA 1
ATOM 781 C C . ALA A 1 96 ? 2.250 -8.744 -9.356 1.00 91.19 96 ALA A C 1
ATOM 783 O O . ALA A 1 96 ? 1.029 -8.720 -9.480 1.00 91.19 96 ALA A O 1
ATOM 784 N N . ALA A 1 97 ? 2.971 -7.633 -9.176 1.00 91.38 97 ALA A N 1
ATOM 785 C CA . ALA A 1 97 ? 2.366 -6.305 -9.068 1.00 91.38 97 ALA A CA 1
ATOM 786 C C . ALA A 1 97 ? 1.578 -5.917 -10.325 1.00 91.38 97 ALA A C 1
ATOM 788 O O . ALA A 1 97 ? 0.464 -5.411 -10.219 1.00 91.38 97 ALA A O 1
ATOM 789 N N . ARG A 1 98 ? 2.107 -6.228 -11.517 1.00 90.69 98 ARG A N 1
ATOM 790 C CA . ARG A 1 98 ? 1.387 -6.034 -12.786 1.00 90.69 98 ARG A CA 1
ATOM 791 C C . ARG A 1 98 ? 0.095 -6.847 -12.859 1.00 90.69 98 ARG A C 1
ATOM 793 O O . ARG A 1 98 ? -0.891 -6.348 -13.387 1.00 90.69 98 ARG A O 1
ATOM 800 N N . GLY A 1 99 ? 0.097 -8.077 -12.346 1.00 92.06 99 GLY A N 1
ATOM 801 C CA . GLY A 1 99 ? -1.102 -8.915 -12.267 1.00 92.06 99 GLY A CA 1
ATOM 802 C C . GLY A 1 99 ? -2.191 -8.276 -11.406 1.00 92.06 99 GLY A C 1
ATOM 803 O O . GLY A 1 99 ? -3.314 -8.110 -11.873 1.00 92.06 99 GLY A O 1
ATOM 804 N N . TYR A 1 100 ? -1.837 -7.833 -10.196 1.00 92.00 100 TYR A N 1
ATOM 805 C CA . TYR A 1 100 ? -2.770 -7.124 -9.313 1.00 92.00 100 TYR A CA 1
ATOM 806 C C . TYR A 1 100 ? -3.282 -5.819 -9.928 1.00 92.00 100 TYR A C 1
ATOM 808 O O . TYR A 1 100 ? -4.483 -5.572 -9.902 1.00 92.00 100 TYR A O 1
ATOM 816 N N . LEU A 1 101 ? -2.404 -5.016 -10.537 1.00 89.38 101 LEU A N 1
ATOM 817 C CA . LEU A 1 101 ? -2.800 -3.765 -11.185 1.00 89.38 101 LEU A CA 1
ATOM 818 C C . LEU A 1 101 ? -3.786 -4.000 -12.338 1.00 89.38 101 LEU A C 1
ATOM 820 O O . LEU A 1 101 ? -4.765 -3.273 -12.457 1.00 89.38 101 LEU A O 1
ATOM 824 N N . ARG A 1 102 ? -3.572 -5.039 -13.154 1.00 89.62 102 ARG A N 1
ATOM 825 C CA . ARG A 1 102 ? -4.522 -5.418 -14.211 1.00 89.62 102 ARG A CA 1
ATOM 826 C C . ARG A 1 102 ? -5.878 -5.828 -13.641 1.00 89.62 102 ARG A C 1
ATOM 828 O O . ARG A 1 102 ? -6.892 -5.424 -14.193 1.00 89.62 102 ARG A O 1
ATOM 835 N N . GLY A 1 103 ? -5.898 -6.582 -12.542 1.00 89.94 103 GLY A N 1
ATOM 836 C CA . GLY A 1 103 ? -7.141 -6.930 -11.848 1.00 89.94 103 GLY A CA 1
ATOM 837 C C . GLY A 1 103 ? -7.882 -5.695 -11.326 1.00 89.94 103 GLY A C 1
ATOM 838 O O . GLY A 1 103 ? -9.078 -5.560 -11.551 1.00 89.94 103 GLY A O 1
ATOM 839 N N . LEU A 1 104 ? -7.164 -4.747 -10.711 1.00 87.19 104 LEU A N 1
ATOM 840 C CA . LEU A 1 104 ? -7.733 -3.466 -10.269 1.00 87.19 104 LEU A CA 1
ATOM 841 C C . LEU A 1 104 ? -8.315 -2.663 -11.442 1.00 87.19 104 LEU A C 1
ATOM 843 O O . LEU A 1 104 ? -9.425 -2.154 -11.346 1.00 87.19 104 LEU A O 1
ATOM 847 N N . GLN A 1 105 ? -7.599 -2.598 -12.567 1.00 86.50 105 GLN A N 1
ATOM 848 C CA . GLN A 1 105 ? -8.079 -1.937 -13.783 1.00 86.50 105 GLN A CA 1
ATOM 849 C C . GLN A 1 105 ? -9.324 -2.615 -14.368 1.00 86.50 105 GLN A C 1
ATOM 851 O O . GLN A 1 105 ? -10.202 -1.926 -14.876 1.00 86.50 105 GLN A O 1
ATOM 856 N N . GLN A 1 106 ? -9.407 -3.947 -14.311 1.00 88.81 106 GLN A N 1
ATOM 857 C CA . GLN A 1 106 ? -10.589 -4.689 -14.753 1.00 88.81 106 GLN A CA 1
ATOM 858 C C . GLN A 1 106 ? -11.797 -4.407 -13.861 1.00 88.81 106 GLN A C 1
ATOM 860 O O . GLN A 1 106 ? -12.862 -4.113 -14.390 1.00 88.81 106 GLN A O 1
ATOM 865 N N . MET A 1 107 ? -11.625 -4.431 -12.536 1.00 85.25 107 MET A N 1
ATOM 866 C CA . MET A 1 107 ? -12.708 -4.100 -11.604 1.00 85.25 107 MET A CA 1
ATOM 867 C C . MET A 1 107 ? -13.199 -2.667 -11.800 1.00 85.25 107 MET A C 1
ATOM 869 O O . MET A 1 107 ? -14.399 -2.457 -11.867 1.00 85.25 107 MET A O 1
ATOM 873 N N . TYR A 1 108 ? -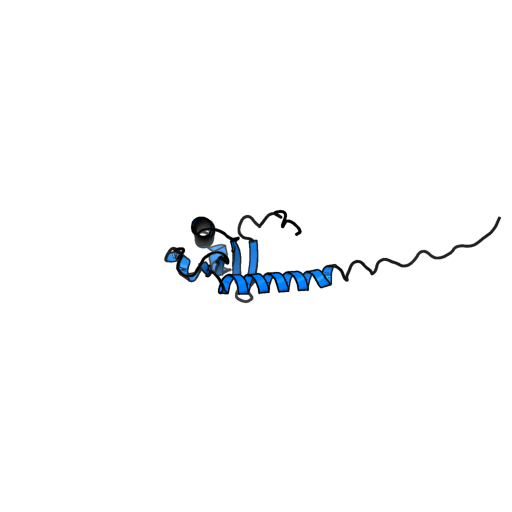12.286 -1.706 -11.968 1.00 83.62 108 TYR A N 1
ATOM 874 C CA . TYR A 1 108 ? -12.656 -0.315 -12.237 1.00 83.62 108 TYR A CA 1
ATOM 875 C C . TYR A 1 108 ? -13.468 -0.164 -13.530 1.00 83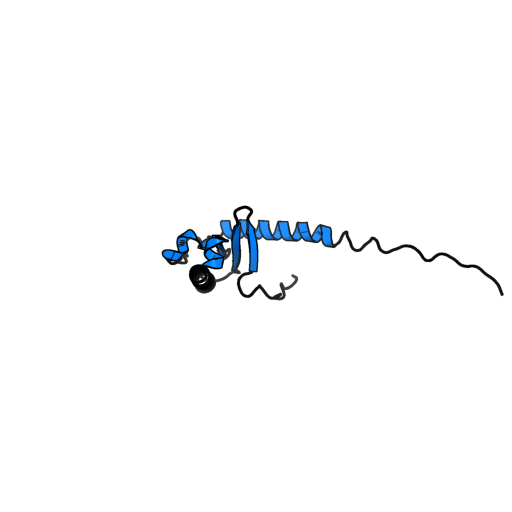.62 108 TYR A C 1
ATOM 877 O O . TYR A 1 108 ? -14.460 0.552 -13.559 1.00 83.62 108 TYR A O 1
ATOM 885 N N . ARG A 1 109 ? -13.075 -0.856 -14.608 1.00 85.44 109 ARG A N 1
ATOM 886 C CA . ARG A 1 109 ? -13.847 -0.845 -15.861 1.00 85.44 109 ARG A CA 1
ATOM 887 C C . ARG A 1 109 ? -15.232 -1.450 -15.679 1.00 85.44 109 ARG A C 1
ATOM 889 O O . ARG A 1 109 ? -16.188 -0.876 -16.171 1.00 85.44 109 ARG A O 1
ATOM 896 N N . TYR A 1 110 ? -15.318 -2.575 -14.972 1.00 83.19 110 TYR A N 1
ATOM 897 C CA . TYR A 1 110 ? -16.591 -3.224 -14.681 1.00 83.19 110 TYR A CA 1
ATOM 898 C C . TYR A 1 110 ? -17.517 -2.305 -13.882 1.00 83.19 110 TYR A C 1
ATOM 900 O O . TYR A 1 110 ? -18.678 -2.193 -14.227 1.00 83.19 110 TYR A O 1
ATOM 908 N N . THR A 1 111 ? -17.016 -1.599 -12.862 1.00 81.88 111 THR A N 1
ATOM 909 C CA . THR A 1 111 ? -17.855 -0.685 -12.070 1.00 81.88 111 THR A CA 1
ATOM 910 C C . THR A 1 111 ? -18.340 0.523 -12.863 1.00 81.88 111 THR A C 1
ATOM 912 O O . THR A 1 111 ? -19.443 0.974 -12.609 1.00 81.88 111 THR A O 1
ATOM 915 N N . ARG A 1 112 ? -17.559 1.023 -13.833 1.00 75.56 112 ARG A N 1
ATOM 916 C CA . ARG A 1 112 ? -18.000 2.141 -14.685 1.00 75.56 112 ARG A CA 1
ATOM 917 C C . ARG A 1 112 ? -19.065 1.752 -15.704 1.00 75.56 112 ARG A C 1
ATOM 919 O O . ARG A 1 112 ? -19.869 2.591 -16.060 1.00 75.56 112 ARG A O 1
ATOM 926 N N . GLN A 1 113 ? -19.093 0.494 -16.145 1.00 70.44 113 GLN A N 1
ATOM 927 C CA . GLN A 1 113 ? -20.127 0.027 -17.076 1.00 70.44 113 GLN A CA 1
ATOM 928 C C . GLN A 1 113 ? -21.544 0.128 -16.498 1.00 70.44 113 GLN A C 1
ATOM 930 O O . GLN A 1 113 ? -22.477 0.175 -17.273 1.00 70.44 113 GLN A O 1
ATOM 935 N N . PHE A 1 114 ? -21.695 0.189 -15.172 1.00 59.66 114 PHE A N 1
ATOM 936 C CA . PHE A 1 114 ? -22.988 0.403 -14.514 1.00 59.66 114 PHE A CA 1
ATOM 937 C C . PHE A 1 114 ? -23.247 1.871 -14.148 1.00 59.66 114 PHE A C 1
ATOM 939 O O . PHE A 1 114 ? -24.322 2.171 -13.657 1.00 59.66 114 PHE A O 1
ATOM 946 N N . GLU A 1 115 ? -22.269 2.768 -14.326 1.00 58.91 115 GLU A N 1
ATOM 947 C CA . GLU A 1 115 ? -22.491 4.216 -14.173 1.00 58.91 115 GLU A CA 1
ATOM 948 C C . GLU A 1 115 ? -23.108 4.799 -15.453 1.00 58.91 115 GLU A C 1
ATOM 950 O O . GLU A 1 115 ? -23.917 5.711 -15.368 1.00 58.91 115 GLU A O 1
ATOM 955 N N . ASP A 1 116 ? -22.753 4.250 -16.621 1.00 54.44 116 ASP A N 1
ATOM 956 C CA . ASP A 1 116 ? -23.245 4.721 -17.922 1.00 54.44 116 ASP A CA 1
ATOM 957 C C . ASP A 1 116 ? -24.664 4.187 -18.258 1.00 54.44 116 ASP A C 1
ATOM 959 O O . ASP A 1 116 ? -25.300 4.709 -19.163 1.00 54.44 116 ASP A O 1
ATOM 963 N N . ASP A 1 117 ? -25.169 3.178 -17.532 1.00 53.84 117 ASP A N 1
ATOM 964 C CA . ASP A 1 117 ? -26.515 2.597 -17.726 1.00 53.84 117 ASP A CA 1
ATOM 965 C C . ASP A 1 117 ? -27.605 3.297 -16.868 1.00 53.84 117 ASP A C 1
ATOM 967 O O . ASP A 1 117 ? -28.778 2.956 -16.984 1.00 53.84 117 ASP A O 1
ATOM 971 N N . GLU A 1 118 ? -27.245 4.243 -15.985 1.00 53.59 118 GLU A N 1
ATOM 972 C CA . GLU A 1 118 ? -28.196 4.988 -15.126 1.00 53.59 118 GLU A CA 1
ATOM 973 C C . GLU A 1 118 ? -28.576 6.383 -15.683 1.00 53.59 118 GLU A C 1
ATOM 975 O O . GLU A 1 118 ? -29.404 7.061 -15.080 1.00 53.59 118 GLU A O 1
ATOM 980 N N . GLU A 1 119 ? -28.003 6.834 -16.811 1.00 52.84 119 GLU A N 1
ATOM 981 C CA . GLU A 1 119 ? -28.267 8.173 -17.392 1.00 52.84 119 GLU A CA 1
ATOM 982 C C . GLU A 1 119 ? -29.329 8.199 -18.521 1.00 52.84 119 GLU A C 1
ATOM 984 O O . GLU A 1 119 ? -29.646 9.282 -19.004 1.00 52.84 119 GLU A O 1
ATOM 989 N N . ASP A 1 120 ? -29.925 7.062 -18.908 1.00 53.44 120 ASP A N 1
ATOM 990 C CA . ASP A 1 120 ? -30.865 6.968 -20.051 1.00 53.44 120 ASP A CA 1
ATOM 991 C C . ASP A 1 120 ? -32.370 6.889 -19.664 1.00 53.44 120 ASP A C 1
ATOM 993 O O . ASP A 1 120 ? -33.212 6.699 -20.537 1.00 53.44 120 ASP A O 1
ATOM 997 N N . ASP A 1 121 ? -32.740 7.066 -18.386 1.00 52.66 121 ASP A N 1
ATOM 998 C CA . ASP A 1 121 ? -34.133 6.933 -17.891 1.00 52.66 121 ASP A CA 1
ATOM 999 C C . ASP A 1 121 ? -34.849 8.288 -17.599 1.00 52.66 121 ASP A C 1
ATOM 1001 O O . ASP A 1 121 ? -35.821 8.327 -16.844 1.00 52.66 121 ASP A O 1
ATOM 1005 N N . GLU A 1 122 ? -34.410 9.414 -18.186 1.00 53.03 122 GLU A N 1
ATOM 1006 C CA . GLU A 1 122 ? -35.135 10.709 -18.142 1.00 53.03 122 GLU A CA 1
ATOM 1007 C C . GLU A 1 122 ? -35.561 11.198 -19.545 1.00 53.03 122 GLU A C 1
ATOM 1009 O O . GLU A 1 122 ? -35.252 12.314 -19.956 1.00 53.03 122 GLU A O 1
ATOM 1014 N N . GLU A 1 123 ? -36.303 10.381 -20.292 1.00 56.09 123 GLU A N 1
ATOM 1015 C CA . GLU A 1 123 ? -37.212 10.876 -21.336 1.00 56.09 123 GLU A CA 1
ATOM 1016 C C . GLU A 1 123 ? -38.583 10.234 -21.119 1.00 56.09 123 GLU A C 1
ATOM 1018 O O . GLU A 1 123 ? -38.768 9.065 -21.434 1.00 56.09 123 GLU A O 1
ATOM 1023 N N . ASP A 1 124 ? -39.513 10.971 -20.511 1.00 56.12 124 ASP A N 1
ATOM 1024 C CA . ASP A 1 124 ? -40.894 11.082 -20.991 1.00 56.12 124 ASP A CA 1
ATOM 1025 C C . ASP A 1 124 ? -41.716 12.017 -20.087 1.00 56.12 124 ASP A C 1
ATOM 1027 O O . ASP A 1 124 ? -41.429 12.188 -18.902 1.00 56.12 124 ASP A O 1
ATOM 1031 N N . ASP A 1 125 ? -42.749 12.585 -20.708 1.00 54.22 125 ASP A N 1
ATOM 1032 C CA . ASP A 1 125 ? -43.829 13.424 -20.180 1.00 54.22 125 ASP A CA 1
ATOM 1033 C C . ASP A 1 125 ? -43.578 14.940 -20.218 1.00 54.22 125 ASP A C 1
ATOM 1035 O O . ASP A 1 125 ? -43.216 15.541 -19.215 1.00 54.22 125 ASP A O 1
ATOM 1039 N N . GLU A 1 126 ? -43.889 15.584 -21.353 1.00 54.66 126 GLU A N 1
ATOM 1040 C CA . GLU A 1 126 ? -45.049 16.494 -21.382 1.00 54.66 126 GLU A CA 1
ATOM 1041 C C . GLU A 1 126 ? -45.775 16.369 -22.733 1.00 54.66 126 GLU A C 1
ATOM 1043 O O . GLU A 1 126 ? -45.197 16.537 -23.809 1.00 54.66 126 GLU A O 1
ATOM 1048 N N . GLU A 1 127 ? -47.042 15.978 -22.611 1.00 54.69 127 GLU A N 1
ATOM 1049 C CA . GLU A 1 127 ? -48.017 15.673 -23.649 1.00 54.69 127 GLU A CA 1
ATOM 1050 C C . GLU A 1 127 ? -48.452 16.909 -24.458 1.00 54.69 127 GLU A C 1
ATOM 1052 O O . GLU A 1 127 ? -48.261 18.060 -24.063 1.00 54.69 127 GLU A O 1
ATOM 1057 N N . ASP A 1 128 ? -49.059 16.601 -25.606 1.00 62.03 128 ASP A N 1
ATOM 1058 C CA . ASP A 1 128 ? -49.889 17.457 -26.451 1.00 62.03 128 ASP A CA 1
ATOM 1059 C C . ASP A 1 128 ? -50.795 18.428 -25.674 1.00 62.03 128 ASP A C 1
ATOM 1061 O O . ASP A 1 128 ? -51.433 18.037 -24.703 1.00 62.03 128 ASP A O 1
ATOM 1065 N N . ASP A 1 129 ? -50.973 19.642 -26.206 1.00 52.66 129 ASP A N 1
ATOM 1066 C CA . ASP A 1 129 ? -52.270 20.324 -26.127 1.00 52.66 129 ASP A CA 1
ATOM 1067 C C . ASP A 1 129 ? -52.494 21.238 -27.353 1.00 52.66 129 ASP A C 1
ATOM 1069 O O . ASP A 1 129 ? -51.898 22.303 -27.520 1.00 52.66 129 ASP A O 1
ATOM 1073 N N . GLU A 1 130 ? -53.302 20.674 -28.250 1.00 58.03 130 GLU A N 1
ATOM 1074 C CA . GLU A 1 130 ? -54.327 21.202 -29.164 1.00 58.03 130 GLU A CA 1
ATOM 1075 C C . GLU A 1 130 ? -54.369 22.691 -29.597 1.00 58.03 130 GLU A C 1
ATOM 1077 O O . GLU A 1 130 ? -54.420 23.625 -28.804 1.00 58.03 130 GLU A O 1
ATOM 1082 N N . GLU A 1 131 ? -54.409 22.833 -30.931 1.00 58.62 131 GLU A N 1
ATOM 1083 C CA . GLU A 1 131 ? -55.335 23.583 -31.812 1.00 58.62 131 GLU A CA 1
ATOM 1084 C C . GLU A 1 131 ? -56.025 24.917 -31.404 1.00 58.62 131 GLU A C 1
ATOM 1086 O O . GLU A 1 131 ? -56.482 25.140 -30.289 1.00 58.62 131 GLU A O 1
ATOM 1091 N N . ASP A 1 132 ? -56.207 25.724 -32.464 1.00 53.53 132 ASP A N 1
ATOM 1092 C CA . ASP A 1 132 ? -57.227 26.763 -32.721 1.00 53.53 132 ASP A CA 1
ATOM 1093 C C . ASP A 1 132 ? -57.068 28.195 -32.153 1.00 53.53 132 ASP A C 1
ATOM 1095 O O . ASP A 1 132 ? -57.428 28.497 -31.017 1.00 53.53 132 ASP A O 1
ATOM 1099 N N . ASP A 1 133 ? -56.576 29.120 -33.001 1.00 49.94 133 ASP A N 1
ATOM 1100 C CA . ASP A 1 133 ? -57.381 30.141 -33.738 1.00 49.94 133 ASP A CA 1
ATOM 1101 C C . ASP A 1 133 ? -56.497 31.121 -34.557 1.00 49.94 133 ASP A C 1
ATOM 1103 O O . ASP A 1 133 ? -55.600 31.788 -33.982 1.00 49.94 133 ASP A O 1
#

Radius of gyration: 22.36 Å; chains: 1; bounding box: 74×40×55 Å

Organism: Cyclophora tenuis (NCBI:txid216820)

Secondary structure (DSSP, 8-state):
---------BTTBSEEEE-TTSEEEEEEE--S--HHHHHHHHHHHHHHHHHHHH-HHHHHH-EEEEEEEESS--TT--PPPPGGGTTTEEEEEHHHHHHHHHHHHHHHHHHHTTTTTSSS-------------